Protein AF-A0A355T9H7-F1 (afdb_monomer_lite)

Radius of gyration: 21.99 Å; chains: 1; bounding box: 69×32×56 Å

Structure (mmCIF, N/CA/C/O backbone):
data_AF-A0A355T9H7-F1
#
_entry.id   AF-A0A355T9H7-F1
#
loop_
_atom_site.group_PDB
_atom_site.id
_atom_site.type_symbol
_atom_site.label_atom_id
_atom_site.label_alt_id
_atom_site.label_comp_id
_atom_site.label_asym_id
_atom_site.label_entity_id
_atom_site.label_seq_id
_atom_site.pdbx_PDB_ins_code
_atom_site.Cartn_x
_atom_site.Cartn_y
_atom_site.Cartn_z
_atom_site.occupancy
_atom_site.B_iso_or_equiv
_atom_site.auth_seq_id
_atom_site.auth_comp_id
_atom_site.auth_asym_id
_atom_site.auth_atom_id
_atom_site.pdbx_PDB_model_num
ATOM 1 N N . MET A 1 1 ? -51.672 -19.508 32.416 1.00 51.03 1 MET A N 1
ATOM 2 C CA . MET A 1 1 ? -51.947 -18.353 31.526 1.00 51.03 1 MET A CA 1
ATOM 3 C C . MET A 1 1 ? -50.905 -17.224 31.603 1.00 51.03 1 MET A C 1
ATOM 5 O O . MET A 1 1 ? -51.040 -16.270 30.857 1.00 51.03 1 MET A O 1
ATOM 9 N N . LYS A 1 2 ? -49.848 -17.307 32.434 1.00 49.62 2 LYS A N 1
ATOM 10 C CA . LYS A 1 2 ? -48.833 -16.236 32.572 1.00 49.62 2 LYS A CA 1
ATOM 11 C C . LYS A 1 2 ? -47.544 -16.451 31.760 1.00 49.62 2 LYS A C 1
ATOM 13 O O . LYS A 1 2 ? -46.731 -15.546 31.676 1.00 49.62 2 LYS A O 1
ATOM 18 N N . THR A 1 3 ? -47.356 -17.624 31.155 1.00 53.97 3 THR A N 1
ATOM 19 C CA . THR A 1 3 ? -46.099 -18.009 30.487 1.00 53.97 3 THR A CA 1
ATOM 20 C C . THR A 1 3 ? -46.098 -17.823 28.967 1.00 53.97 3 THR A C 1
ATOM 22 O O . THR A 1 3 ? -45.027 -17.815 28.376 1.00 53.97 3 THR A O 1
ATOM 25 N N . LEU A 1 4 ? -47.257 -17.623 28.321 1.00 54.12 4 LEU A N 1
ATOM 26 C CA . LEU A 1 4 ? -47.325 -17.466 26.857 1.00 54.12 4 LEU A CA 1
ATOM 27 C C . LEU A 1 4 ? -47.008 -16.049 26.350 1.00 54.12 4 LEU A C 1
ATOM 29 O O . LEU A 1 4 ? -46.686 -15.892 25.179 1.00 54.12 4 LEU A O 1
ATOM 33 N N . PHE A 1 5 ? -47.059 -15.024 27.203 1.00 53.12 5 PHE A N 1
ATOM 34 C CA . PHE A 1 5 ? -46.808 -13.639 26.775 1.00 53.12 5 PHE A CA 1
ATOM 35 C C . PHE A 1 5 ? -45.315 -13.309 26.608 1.00 53.12 5 PHE A C 1
ATOM 37 O O . PHE A 1 5 ? -44.974 -12.350 25.926 1.00 53.12 5 PHE A O 1
ATOM 44 N N . ALA A 1 6 ? -44.419 -14.111 27.193 1.00 54.88 6 ALA A N 1
ATOM 45 C CA . ALA A 1 6 ? -42.977 -13.865 27.142 1.00 54.88 6 ALA A CA 1
ATOM 46 C C . ALA A 1 6 ? -42.326 -14.300 25.815 1.00 54.88 6 ALA A C 1
ATOM 48 O O . ALA A 1 6 ? -41.268 -13.790 25.462 1.00 54.88 6 ALA A O 1
ATOM 49 N N . LEU A 1 7 ? -42.954 -15.210 25.059 1.00 55.38 7 LEU A N 1
ATOM 50 C CA . LEU A 1 7 ? -42.358 -15.767 23.838 1.00 55.38 7 LEU A CA 1
ATOM 51 C C . LEU A 1 7 ? -42.556 -14.876 22.598 1.00 55.38 7 LEU A C 1
ATOM 53 O O . LEU A 1 7 ? -41.818 -15.007 21.628 1.00 55.38 7 LEU A O 1
ATOM 57 N N . LEU A 1 8 ? -43.526 -13.955 22.628 1.00 55.12 8 LEU A N 1
ATOM 58 C CA . LEU A 1 8 ? -43.864 -13.106 21.479 1.00 55.12 8 LEU A CA 1
ATOM 59 C C . LEU A 1 8 ? -43.009 -11.825 21.390 1.00 55.12 8 LEU A C 1
ATOM 61 O O . LEU A 1 8 ? -43.049 -11.136 20.376 1.00 55.12 8 LEU A O 1
ATOM 65 N N . LEU A 1 9 ? -42.213 -11.505 22.419 1.00 57.50 9 LEU A N 1
ATOM 66 C CA . LEU A 1 9 ? -41.386 -10.289 22.452 1.00 57.50 9 LEU A CA 1
ATOM 67 C C . LEU A 1 9 ? -40.007 -10.434 21.781 1.00 57.50 9 LEU A C 1
ATOM 69 O O . LEU A 1 9 ? -39.318 -9.432 21.613 1.00 57.50 9 LEU A O 1
ATOM 73 N N . LEU A 1 10 ? -39.588 -11.642 21.383 1.00 59.94 10 LEU A N 1
ATOM 74 C CA . LEU A 1 10 ? -38.244 -11.874 20.826 1.00 59.94 10 LEU A CA 1
ATOM 75 C C . LEU A 1 10 ? -38.082 -11.510 19.335 1.00 59.94 10 LEU A C 1
ATOM 77 O O . LEU A 1 10 ? -36.979 -11.606 18.809 1.00 59.94 10 LEU A O 1
ATOM 81 N N . LEU A 1 11 ? -39.147 -11.093 18.643 1.00 63.00 11 LEU A N 1
ATOM 82 C CA . LEU A 1 11 ? -39.146 -10.913 17.181 1.00 63.00 11 LEU A CA 1
ATOM 83 C C . LEU A 1 11 ? -38.960 -9.456 16.709 1.00 63.00 11 LEU A C 1
ATOM 85 O O . LEU A 1 11 ? -39.102 -9.183 15.522 1.00 63.00 11 LEU A O 1
ATOM 89 N N . LEU A 1 12 ? -38.646 -8.517 17.608 1.00 72.88 12 LEU A N 1
ATOM 90 C CA . LEU A 1 12 ? -38.552 -7.078 17.299 1.00 72.88 12 LEU A CA 1
ATOM 91 C C . LEU A 1 12 ? -37.123 -6.510 17.282 1.00 72.88 12 LEU A C 1
ATOM 93 O O . LEU A 1 12 ? -36.961 -5.294 17.342 1.00 72.88 12 LEU A O 1
ATOM 97 N N . VAL A 1 13 ? -36.081 -7.340 17.191 1.00 77.50 13 VAL A N 1
ATOM 98 C CA . VAL A 1 13 ? -34.709 -6.818 17.068 1.00 77.50 13 VAL A CA 1
ATOM 99 C C . VAL A 1 13 ? -34.481 -6.356 15.622 1.00 77.50 13 VAL A C 1
ATOM 101 O O . VAL A 1 13 ? -34.511 -7.195 14.719 1.00 77.50 13 VAL A O 1
ATOM 104 N N . PRO A 1 14 ? -34.278 -5.050 15.360 1.00 77.81 14 PRO A N 1
ATOM 105 C CA . PRO A 1 14 ? -33.919 -4.589 14.027 1.00 77.81 14 PRO A CA 1
ATOM 106 C C . PRO A 1 14 ? -32.546 -5.159 13.640 1.00 77.81 14 PRO A C 1
ATOM 108 O O . PRO A 1 14 ? -31.674 -5.288 14.504 1.00 77.81 14 PRO A O 1
ATOM 111 N N . PRO A 1 15 ? -32.325 -5.499 12.359 1.00 76.50 15 PRO A N 1
ATOM 112 C CA . PRO A 1 15 ? -31.013 -5.931 11.906 1.00 76.50 15 PRO A CA 1
ATOM 113 C C . PRO A 1 15 ? -29.995 -4.818 12.175 1.00 76.50 15 PRO A C 1
ATOM 115 O O . PRO A 1 15 ? -30.179 -3.675 11.754 1.00 76.50 15 PRO A O 1
ATOM 118 N N . ALA A 1 16 ? -28.926 -5.152 12.895 1.00 73.81 16 ALA A N 1
ATOM 119 C CA . ALA A 1 16 ? -27.774 -4.276 13.019 1.00 73.81 16 ALA A CA 1
ATOM 120 C C . ALA A 1 16 ? -27.011 -4.316 11.690 1.00 73.81 16 ALA A C 1
ATOM 122 O O . ALA A 1 16 ? -26.412 -5.332 11.340 1.00 73.81 16 ALA A O 1
ATOM 123 N N . TYR A 1 17 ? -27.059 -3.222 10.935 1.00 70.50 17 TYR A N 1
ATOM 124 C CA . TYR A 1 17 ? -26.182 -3.036 9.787 1.00 70.50 17 TYR A CA 1
ATOM 125 C C . TYR A 1 17 ? -24.825 -2.582 10.318 1.00 70.50 17 TYR A C 1
ATOM 127 O O . TYR A 1 17 ? -24.691 -1.462 10.808 1.00 70.50 17 TYR A O 1
ATOM 135 N N . ALA A 1 18 ? -23.826 -3.459 10.261 1.00 72.94 18 ALA A N 1
ATOM 136 C CA . ALA A 1 18 ? -22.450 -3.035 10.455 1.00 72.94 18 ALA A CA 1
ATOM 137 C C . ALA A 1 18 ? -22.067 -2.149 9.261 1.00 72.94 18 ALA A C 1
ATOM 139 O O . ALA A 1 18 ? -22.044 -2.619 8.123 1.00 72.94 18 ALA A O 1
ATOM 140 N N . SER A 1 19 ? -21.825 -0.861 9.510 1.00 78.06 19 SER A N 1
ATOM 141 C CA . SER A 1 19 ? -21.183 -0.004 8.513 1.00 78.06 19 SER A CA 1
ATOM 142 C C . SER A 1 19 ? -19.780 -0.536 8.260 1.00 78.06 19 SER A C 1
ATOM 144 O O . SER A 1 19 ? -19.097 -0.931 9.209 1.00 78.06 19 SER A O 1
ATOM 146 N N . ALA A 1 20 ? -19.342 -0.516 7.001 1.00 83.81 20 ALA A N 1
ATOM 147 C CA . ALA A 1 20 ? -17.926 -0.671 6.711 1.00 83.81 20 ALA A CA 1
ATOM 148 C C . ALA A 1 20 ? -17.142 0.399 7.482 1.00 83.81 20 ALA A C 1
ATOM 150 O O . ALA A 1 20 ? -17.642 1.506 7.722 1.00 83.81 20 ALA A O 1
ATOM 151 N N . ASP A 1 21 ? -15.938 0.033 7.902 1.00 92.56 21 ASP A N 1
ATOM 152 C CA . ASP A 1 21 ? -15.021 0.972 8.523 1.00 92.56 21 ASP A CA 1
ATOM 153 C C . ASP A 1 21 ? -14.687 2.105 7.526 1.00 92.56 21 ASP A C 1
ATOM 155 O O . ASP A 1 21 ? -14.467 1.804 6.351 1.00 92.56 21 ASP A O 1
ATOM 159 N N . PRO A 1 22 ? -14.667 3.388 7.939 1.00 92.19 22 PRO A N 1
ATOM 160 C CA . PRO A 1 22 ? -14.507 4.512 7.016 1.00 92.19 22 PRO A CA 1
ATOM 161 C C . PRO A 1 22 ? -13.176 4.527 6.257 1.00 92.19 22 PRO A C 1
ATOM 163 O O . PRO A 1 22 ? -13.094 5.208 5.239 1.00 92.19 22 PRO A O 1
ATOM 166 N N . VAL A 1 23 ? -12.146 3.800 6.712 1.00 94.56 23 VAL A N 1
ATOM 167 C CA . VAL A 1 23 ? -10.886 3.673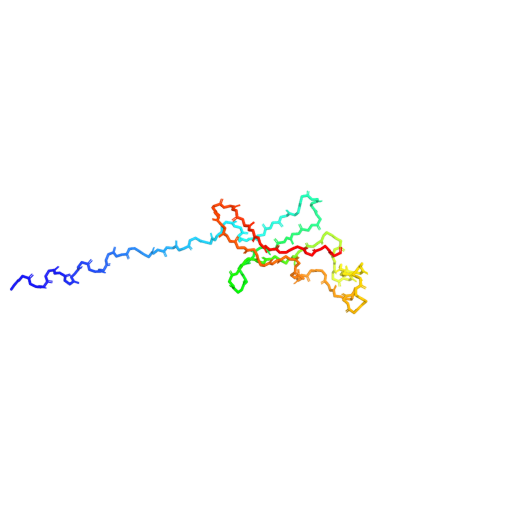 5.958 1.00 94.56 23 VAL A CA 1
ATOM 168 C C . VAL A 1 23 ? -11.046 2.803 4.709 1.00 94.56 23 VAL A C 1
ATOM 170 O O . VAL A 1 23 ? -10.264 2.921 3.770 1.00 94.56 23 VAL A O 1
ATOM 173 N N . VAL A 1 24 ? -12.052 1.924 4.674 1.00 95.88 24 VAL A N 1
ATOM 174 C CA . VAL A 1 24 ? -12.265 0.988 3.568 1.00 95.88 24 VAL A CA 1
ATOM 175 C C . VAL A 1 24 ? -12.811 1.731 2.355 1.00 95.88 24 VAL A C 1
ATOM 177 O O . VAL A 1 24 ? -13.874 2.349 2.417 1.00 95.88 24 VAL A O 1
ATOM 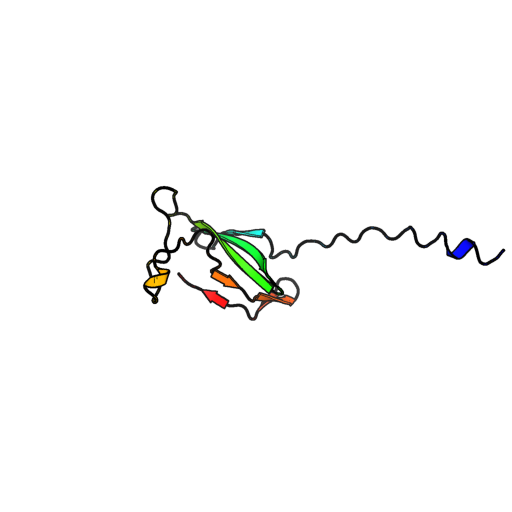180 N N . GLY A 1 25 ? -12.109 1.632 1.230 1.00 96.75 25 GLY A N 1
ATOM 181 C CA . GLY A 1 25 ? -12.493 2.297 -0.009 1.00 96.75 25 GLY A CA 1
ATOM 182 C C . GLY A 1 25 ? -11.305 2.674 -0.881 1.00 96.75 25 GLY A C 1
ATOM 183 O O . GLY A 1 25 ? -10.191 2.190 -0.689 1.00 96.75 25 GLY A O 1
ATOM 184 N N . TYR A 1 26 ? -11.563 3.547 -1.851 1.00 98.12 26 TYR A N 1
ATOM 185 C CA . TYR A 1 26 ? -10.554 4.064 -2.769 1.00 98.12 26 TYR A CA 1
ATOM 186 C C . TYR A 1 26 ? -10.087 5.445 -2.328 1.00 98.12 26 TYR A C 1
ATOM 188 O O . TYR A 1 26 ? -10.907 6.315 -2.035 1.00 98.12 26 TYR A O 1
ATOM 196 N N . TRP A 1 27 ? -8.775 5.638 -2.332 1.00 97.44 27 TRP A N 1
ATOM 197 C CA . TRP A 1 27 ? -8.115 6.865 -1.915 1.00 97.44 27 TRP A CA 1
ATOM 198 C C . TRP A 1 27 ? -7.136 7.304 -2.993 1.00 97.44 27 TRP A C 1
ATOM 200 O O . TRP A 1 27 ? -6.392 6.487 -3.530 1.00 97.44 27 TRP A O 1
ATOM 210 N N . GLU A 1 28 ? -7.145 8.589 -3.313 1.00 98.12 28 GLU A N 1
ATOM 211 C CA . GLU A 1 28 ? -6.143 9.200 -4.181 1.00 98.12 28 GLU A CA 1
ATOM 212 C C . GLU A 1 28 ? -4.931 9.610 -3.336 1.00 98.12 28 GLU A C 1
ATOM 214 O O . GLU A 1 28 ? -5.093 10.084 -2.207 1.00 98.12 28 GLU A O 1
ATOM 219 N N . THR A 1 29 ? -3.721 9.397 -3.852 1.00 95.50 29 THR A N 1
ATOM 220 C CA . THR A 1 29 ? -2.495 9.906 -3.225 1.00 95.50 29 THR A CA 1
ATOM 221 C C . THR A 1 29 ? -2.453 11.433 -3.283 1.00 95.50 29 THR A C 1
ATOM 223 O O . THR A 1 29 ? -3.038 12.050 -4.170 1.00 95.50 29 THR A O 1
ATOM 226 N N . GLU A 1 30 ? -1.745 12.062 -2.340 1.00 96.44 30 GLU A N 1
ATOM 227 C CA . GLU A 1 30 ? -1.610 13.529 -2.292 1.00 96.44 30 GLU A CA 1
ATOM 228 C C . GLU A 1 30 ? -0.993 14.103 -3.580 1.00 96.44 30 GLU A C 1
ATOM 230 O O . GLU A 1 30 ? -1.396 15.169 -4.039 1.00 96.44 30 GLU A O 1
ATOM 235 N N . ASP A 1 31 ? -0.073 13.364 -4.202 1.00 96.12 31 ASP A N 1
ATOM 236 C CA . ASP A 1 31 ? 0.584 13.754 -5.453 1.00 96.12 31 ASP A CA 1
ATOM 237 C C . ASP A 1 31 ? -0.286 13.526 -6.709 1.00 96.12 31 ASP A C 1
ATOM 239 O O . ASP A 1 31 ? 0.128 13.869 -7.821 1.00 96.12 31 ASP A O 1
ATOM 243 N N . HIS A 1 32 ? -1.507 12.991 -6.558 1.00 97.00 32 HIS A N 1
ATOM 244 C CA . HIS A 1 32 ? -2.445 12.700 -7.654 1.00 97.00 32 HIS A CA 1
ATOM 245 C C . HIS A 1 32 ? -1.862 11.778 -8.742 1.00 97.00 32 HIS A C 1
ATOM 247 O O . HIS A 1 32 ? -2.146 11.915 -9.940 1.00 97.00 32 HIS A O 1
ATOM 253 N N . ASP A 1 33 ? -0.995 10.853 -8.340 1.00 96.88 33 ASP A N 1
ATOM 254 C CA . ASP A 1 33 ? -0.276 9.936 -9.223 1.00 96.88 33 ASP A CA 1
ATOM 255 C C . ASP A 1 33 ? -0.705 8.472 -9.061 1.00 96.88 33 ASP A C 1
ATOM 257 O O . ASP A 1 33 ? -0.372 7.643 -9.911 1.00 96.88 33 ASP A O 1
ATOM 261 N N . ALA A 1 34 ? -1.497 8.157 -8.034 1.00 97.31 34 ALA A N 1
ATOM 262 C CA . ALA A 1 34 ? -2.043 6.830 -7.817 1.00 97.31 34 ALA A CA 1
ATOM 263 C C . ALA A 1 34 ? -3.404 6.852 -7.109 1.00 97.31 34 ALA A C 1
ATOM 265 O O . ALA A 1 34 ? -3.746 7.763 -6.355 1.00 97.31 34 ALA A O 1
ATOM 266 N N . VAL A 1 35 ? -4.169 5.781 -7.324 1.00 98.31 35 VAL A N 1
ATOM 267 C CA . VAL A 1 35 ? -5.330 5.429 -6.505 1.00 98.31 35 VAL A CA 1
ATOM 268 C C . VAL A 1 35 ? -5.037 4.110 -5.814 1.00 98.31 35 VAL A C 1
ATOM 270 O O . VAL A 1 35 ? -4.617 3.131 -6.442 1.00 98.31 35 VAL A O 1
ATOM 273 N N . ILE A 1 36 ? -5.285 4.086 -4.512 1.00 98.06 36 ILE A N 1
ATOM 274 C CA . ILE A 1 36 ? -5.100 2.928 -3.651 1.00 98.06 36 ILE A CA 1
ATOM 275 C C . ILE A 1 36 ? -6.449 2.459 -3.126 1.00 98.06 36 ILE A C 1
ATOM 277 O O . ILE A 1 36 ? -7.322 3.25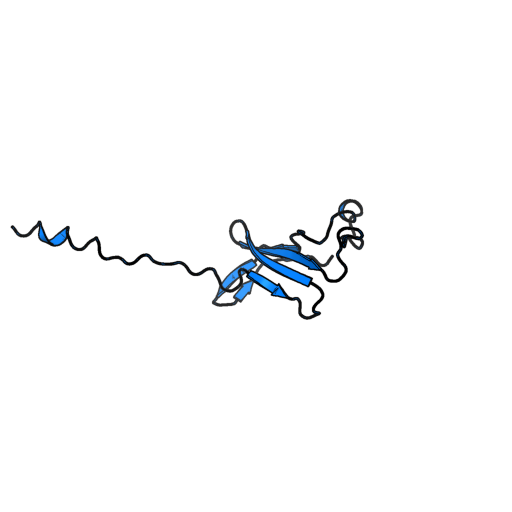6 -2.793 1.00 98.06 36 ILE A O 1
ATOM 281 N N . GLU A 1 37 ? -6.629 1.151 -3.053 1.00 98.25 37 GLU A N 1
ATOM 282 C CA . GLU A 1 37 ? -7.767 0.546 -2.373 1.00 98.25 37 GLU A CA 1
ATOM 283 C C . GLU A 1 37 ? -7.318 0.114 -0.986 1.00 98.25 37 GLU A C 1
ATOM 285 O O . GLU A 1 37 ? -6.425 -0.725 -0.876 1.00 98.25 37 GLU A O 1
ATOM 290 N N . PHE A 1 38 ? -7.938 0.673 0.049 1.00 97.50 38 PHE A N 1
ATOM 291 C CA . PHE A 1 38 ? -7.843 0.191 1.419 1.00 97.50 38 PHE A CA 1
ATOM 292 C C . PHE A 1 38 ? -8.945 -0.832 1.678 1.00 97.50 38 PHE A C 1
ATOM 294 O O . PHE A 1 38 ? -10.127 -0.566 1.445 1.00 97.50 38 PHE A O 1
ATOM 301 N N . LEU A 1 39 ? -8.560 -2.000 2.184 1.00 96.38 39 LEU A N 1
ATOM 302 C CA . LEU A 1 39 ? -9.465 -3.115 2.428 1.00 96.38 39 LEU A CA 1
ATOM 303 C C . LEU A 1 39 ? -9.049 -3.927 3.664 1.00 96.38 39 LEU A C 1
ATOM 305 O O . LEU A 1 39 ? -7.864 -3.954 4.012 1.00 96.38 39 LEU A O 1
ATOM 309 N N . PRO A 1 40 ? -9.992 -4.630 4.316 1.00 95.50 40 PRO A N 1
ATOM 310 C CA . PRO A 1 40 ? -9.650 -5.630 5.320 1.00 95.50 40 PRO A CA 1
ATOM 311 C C . PRO A 1 40 ? -8.791 -6.754 4.717 1.00 95.50 40 PRO A C 1
ATOM 313 O O . PRO A 1 40 ? -9.049 -7.215 3.601 1.00 95.50 40 PRO A O 1
ATOM 316 N N . CYS A 1 41 ? -7.793 -7.216 5.464 1.00 94.94 41 CYS A N 1
ATOM 317 C CA . CYS A 1 41 ? -6.934 -8.349 5.128 1.00 94.94 41 CYS A CA 1
ATOM 318 C C . CYS A 1 41 ? -6.580 -9.129 6.403 1.00 94.94 41 CYS A C 1
ATOM 320 O O . CYS A 1 41 ? -6.048 -8.555 7.353 1.00 94.94 41 CYS A O 1
ATOM 322 N N . GLU A 1 42 ? -6.860 -10.436 6.427 1.00 91.06 42 GLU A N 1
ATOM 323 C CA . GLU A 1 42 ? -6.768 -11.246 7.656 1.00 91.06 42 GLU A CA 1
ATOM 324 C C . GLU A 1 42 ? -7.413 -10.504 8.850 1.00 91.06 42 GLU A C 1
ATOM 326 O O . GLU A 1 42 ? -8.576 -10.113 8.747 1.00 91.06 42 GLU A O 1
ATOM 331 N N . ASP A 1 43 ? -6.660 -10.257 9.925 1.00 89.38 43 ASP A N 1
ATOM 332 C CA . ASP A 1 43 ? -7.099 -9.524 11.122 1.00 89.38 43 ASP A CA 1
ATOM 333 C C . ASP A 1 43 ? -6.670 -8.033 11.121 1.00 89.38 43 ASP A C 1
ATOM 335 O O . ASP A 1 43 ? -6.582 -7.400 12.171 1.00 89.38 43 ASP A O 1
ATOM 339 N N . SER A 1 44 ? -6.380 -7.450 9.952 1.00 95.44 44 SER A N 1
ATOM 340 C CA . SER A 1 44 ? -5.843 -6.085 9.803 1.00 95.44 44 SER A CA 1
ATOM 341 C C . SER A 1 44 ? -6.421 -5.336 8.590 1.00 95.44 44 SER A C 1
ATOM 343 O O . SER A 1 44 ? -7.313 -5.825 7.894 1.00 95.44 44 SER A O 1
ATOM 345 N N . PHE A 1 45 ? -5.912 -4.133 8.320 1.00 97.12 45 PHE A N 1
ATOM 346 C CA . PHE A 1 45 ? -6.159 -3.377 7.093 1.00 97.12 45 PHE A CA 1
ATOM 347 C C . PHE A 1 45 ? -4.915 -3.361 6.197 1.00 97.12 45 PHE A C 1
ATOM 349 O O . PHE A 1 45 ? -3.784 -3.181 6.662 1.00 97.12 45 PHE A O 1
ATOM 356 N N . CYS A 1 46 ? -5.144 -3.520 4.895 1.00 97.62 46 CYS A N 1
ATOM 357 C CA . CYS A 1 46 ? -4.131 -3.486 3.847 1.00 97.62 46 CYS A CA 1
ATOM 358 C C . CYS A 1 46 ? -4.517 -2.505 2.747 1.00 97.62 46 CYS A C 1
ATOM 360 O O . CYS A 1 46 ? -5.679 -2.120 2.613 1.00 97.62 46 CYS A O 1
ATOM 362 N N . GLY A 1 47 ? -3.532 -2.163 1.922 1.00 97.69 47 GLY A N 1
ATOM 363 C CA . GLY A 1 47 ? -3.720 -1.322 0.756 1.00 97.69 47 GLY A CA 1
ATOM 364 C C . GLY A 1 47 ? -2.949 -1.835 -0.449 1.00 97.69 47 GLY A C 1
ATOM 365 O O . GLY A 1 47 ? -1.809 -2.302 -0.333 1.00 97.69 47 GLY A O 1
ATOM 366 N N . ARG A 1 48 ? -3.585 -1.739 -1.614 1.00 98.25 48 ARG A N 1
ATOM 367 C CA . ARG A 1 48 ? -2.984 -2.057 -2.914 1.00 98.25 48 ARG A CA 1
ATOM 368 C C . ARG A 1 48 ? -3.189 -0.919 -3.898 1.00 98.25 48 ARG A C 1
ATOM 370 O O . ARG A 1 48 ? -4.211 -0.238 -3.838 1.00 98.25 48 ARG A O 1
ATOM 377 N N . PHE A 1 49 ? -2.260 -0.754 -4.832 1.00 98.12 49 PHE A N 1
ATOM 378 C CA . PHE A 1 49 ? -2.490 0.129 -5.973 1.00 98.12 49 PHE A CA 1
ATOM 379 C C . PHE A 1 49 ? -3.591 -0.449 -6.865 1.00 98.12 49 PHE A C 1
ATOM 381 O O . PHE A 1 49 ? -3.587 -1.645 -7.160 1.00 98.12 49 PHE A O 1
ATOM 388 N N . VAL A 1 50 ? -4.519 0.394 -7.308 1.00 98.00 50 VAL A N 1
ATOM 389 C CA . VAL A 1 50 ? -5.561 0.028 -8.286 1.00 98.00 50 VAL A CA 1
ATOM 390 C C . VAL A 1 50 ? -5.512 0.878 -9.550 1.00 98.00 50 VAL A C 1
ATOM 392 O O . VAL A 1 50 ? -6.141 0.534 -10.548 1.00 98.00 50 VAL A O 1
ATOM 395 N N . TRP A 1 51 ? -4.754 1.971 -9.517 1.00 97.69 51 TRP A N 1
ATOM 396 C CA . TRP A 1 51 ? -4.444 2.798 -10.671 1.00 97.69 51 TRP A CA 1
ATOM 397 C C . TRP A 1 51 ? -3.167 3.586 -10.386 1.00 97.69 51 TRP A C 1
ATOM 399 O O . TRP A 1 51 ? -2.969 4.032 -9.255 1.00 97.69 51 TRP A O 1
ATOM 409 N N . LEU A 1 52 ? -2.322 3.766 -11.398 1.00 97.69 52 LEU A N 1
ATOM 410 C CA . LEU A 1 52 ? -1.206 4.704 -11.363 1.00 97.69 52 LEU A CA 1
ATOM 411 C C . LEU A 1 52 ? -1.217 5.526 -12.652 1.00 97.69 52 LEU A C 1
ATOM 413 O O . LEU A 1 52 ? -1.568 5.022 -13.717 1.00 97.69 52 LEU A O 1
ATOM 417 N N . LYS A 1 53 ? -0.817 6.789 -12.559 1.00 96.31 53 LYS A N 1
ATOM 418 C CA . LYS A 1 53 ? -0.890 7.757 -13.657 1.00 96.31 53 LYS A CA 1
ATOM 419 C C . LYS A 1 53 ? -0.060 7.372 -14.880 1.00 96.31 53 LYS A C 1
ATOM 421 O O . LYS A 1 53 ? -0.497 7.598 -16.005 1.00 96.31 53 LYS A O 1
ATOM 426 N N . GLU A 1 54 ? 1.114 6.796 -14.650 1.00 92.94 54 GLU A N 1
ATOM 427 C CA . GLU A 1 54 ? 2.051 6.381 -15.701 1.00 92.94 54 GLU A CA 1
ATOM 428 C C . GLU A 1 54 ? 1.826 4.921 -16.159 1.00 92.94 54 GLU A C 1
ATOM 430 O O . GLU A 1 54 ? 2.539 4.423 -17.030 1.00 92.94 54 GLU A O 1
ATOM 435 N N . ASP A 1 55 ? 0.841 4.218 -15.582 1.00 95.12 55 ASP A N 1
ATOM 436 C CA . ASP A 1 55 ? 0.518 2.821 -15.890 1.00 95.12 55 ASP A CA 1
ATOM 437 C C . ASP A 1 55 ? -0.404 2.700 -17.113 1.00 95.12 55 ASP A C 1
ATOM 439 O O . ASP A 1 55 ? -1.380 3.436 -17.276 1.00 95.12 55 ASP A O 1
ATOM 443 N N . SER A 1 56 ? -0.105 1.739 -17.987 1.00 94.88 56 SER A N 1
ATOM 444 C CA . SER A 1 56 ? -0.919 1.417 -19.164 1.00 94.88 56 SER A CA 1
ATOM 445 C C . SER A 1 56 ? -0.795 -0.060 -19.531 1.00 94.88 56 SER A C 1
ATOM 447 O O . SER A 1 56 ? 0.123 -0.749 -19.089 1.00 94.88 56 SER A O 1
ATOM 449 N N . ALA A 1 57 ? -1.701 -0.558 -20.377 1.00 90.88 57 ALA A N 1
ATOM 450 C CA . ALA A 1 57 ? -1.662 -1.950 -20.822 1.00 90.88 57 ALA A CA 1
ATOM 451 C C . ALA A 1 57 ? -0.386 -2.275 -21.622 1.00 90.88 57 ALA A C 1
ATOM 453 O O . ALA A 1 57 ? 0.137 -3.385 -21.531 1.00 90.88 57 ALA A O 1
ATOM 454 N N . GLU A 1 58 ? 0.119 -1.314 -22.399 1.00 95.62 58 GLU A N 1
ATOM 455 C CA . GLU A 1 58 ? 1.330 -1.454 -23.209 1.00 95.62 58 GLU A CA 1
ATOM 456 C C . GLU A 1 58 ? 2.618 -1.181 -22.420 1.00 95.62 58 GLU A C 1
ATOM 458 O O . GLU A 1 58 ? 3.671 -1.717 -22.767 1.00 95.62 58 GLU A O 1
ATOM 463 N N . ASN A 1 59 ? 2.542 -0.351 -21.378 1.00 95.06 59 ASN A N 1
ATOM 464 C CA . ASN A 1 59 ? 3.667 0.025 -20.529 1.00 95.06 59 ASN A CA 1
ATOM 465 C C . ASN A 1 59 ? 3.243 -0.011 -19.052 1.00 95.06 59 ASN A C 1
ATOM 467 O O . ASN A 1 59 ? 2.868 1.033 -18.506 1.00 95.06 59 ASN A O 1
ATOM 471 N N . PRO A 1 60 ? 3.253 -1.197 -18.418 1.00 95.75 60 PRO A N 1
ATOM 472 C CA . PRO A 1 60 ? 2.898 -1.312 -17.017 1.00 95.75 60 PRO A CA 1
ATOM 473 C C . PRO A 1 60 ? 3.976 -0.681 -16.129 1.00 95.75 60 PRO A C 1
ATOM 475 O O . PRO A 1 60 ? 5.170 -0.882 -16.353 1.00 95.75 60 PRO A O 1
ATOM 478 N N . SER A 1 61 ? 3.563 0.036 -15.088 1.00 97.06 61 SER A N 1
ATOM 479 C CA . SER A 1 61 ? 4.448 0.509 -14.024 1.00 97.06 61 SER A CA 1
ATOM 480 C C . SER A 1 61 ? 4.958 -0.692 -13.228 1.00 97.06 61 SER A C 1
ATOM 482 O O . SER A 1 61 ? 4.166 -1.482 -12.705 1.00 97.06 61 SER A O 1
ATOM 484 N N . LEU A 1 62 ? 6.279 -0.850 -13.150 1.00 97.38 62 LEU A N 1
ATOM 485 C CA . LEU A 1 62 ? 6.942 -1.977 -12.491 1.00 97.38 62 LEU A CA 1
ATOM 486 C C . LEU A 1 62 ? 7.683 -1.524 -11.232 1.00 97.38 62 LEU A C 1
ATOM 488 O O . LEU A 1 62 ? 8.011 -0.355 -11.076 1.00 97.38 62 LEU A O 1
ATOM 492 N N . ASP A 1 63 ? 7.986 -2.476 -10.357 1.00 97.38 63 ASP A N 1
ATOM 493 C CA . ASP A 1 63 ? 8.795 -2.279 -9.147 1.00 97.38 63 ASP A CA 1
ATOM 494 C C . ASP A 1 63 ? 10.310 -2.198 -9.442 1.00 97.38 63 ASP A C 1
ATOM 496 O O . ASP A 1 63 ? 11.134 -2.859 -8.806 1.00 97.38 63 ASP A O 1
ATOM 500 N N . ASP A 1 64 ? 10.688 -1.462 -10.482 1.00 96.94 64 ASP A N 1
ATOM 501 C CA . ASP A 1 64 ? 12.008 -1.505 -11.117 1.00 96.94 64 ASP A CA 1
ATOM 502 C C . ASP A 1 64 ? 13.166 -1.021 -10.224 1.00 96.94 64 ASP A C 1
ATOM 504 O O . ASP A 1 64 ? 14.310 -1.463 -10.399 1.00 96.94 64 ASP A O 1
ATOM 508 N N . LEU A 1 65 ? 12.872 -0.195 -9.217 1.00 96.62 65 LEU A N 1
ATOM 509 C CA . LEU A 1 65 ? 13.827 0.285 -8.217 1.00 96.62 65 LEU A CA 1
ATOM 510 C C . LEU A 1 65 ? 14.032 -0.677 -7.033 1.00 96.62 65 LEU A C 1
ATOM 512 O O . LEU A 1 65 ? 14.887 -0.417 -6.178 1.00 96.62 65 LEU A O 1
ATOM 516 N N . ASN A 1 66 ? 13.346 -1.829 -6.989 1.00 98.06 66 ASN A N 1
ATOM 517 C CA . ASN A 1 66 ? 13.487 -2.771 -5.877 1.00 98.06 66 ASN A CA 1
ATOM 518 C C . ASN A 1 66 ? 14.947 -3.221 -5.683 1.00 98.06 66 ASN A C 1
ATOM 520 O O . ASN A 1 66 ? 15.647 -3.632 -6.615 1.00 98.06 66 ASN A O 1
ATOM 524 N N . THR A 1 67 ? 15.429 -3.212 -4.440 1.00 97.06 67 THR A N 1
ATOM 525 C CA . THR A 1 67 ? 16.787 -3.684 -4.116 1.00 97.06 67 THR A CA 1
ATOM 526 C C . THR A 1 67 ? 16.979 -5.171 -4.421 1.00 97.06 67 THR A C 1
ATOM 528 O O . THR A 1 67 ? 18.076 -5.582 -4.801 1.00 97.06 67 THR A O 1
ATOM 531 N N . ASN A 1 68 ? 15.915 -5.970 -4.326 1.00 97.56 68 ASN A N 1
ATOM 532 C CA . ASN A 1 68 ? 15.898 -7.351 -4.776 1.00 97.56 68 ASN A CA 1
ATOM 533 C C . ASN A 1 68 ? 15.563 -7.417 -6.275 1.00 97.56 68 ASN A C 1
ATOM 535 O O . ASN A 1 68 ? 14.443 -7.122 -6.690 1.00 97.56 68 ASN A O 1
ATOM 539 N N . VAL A 1 69 ? 16.534 -7.863 -7.075 1.00 97.69 69 VAL A N 1
ATOM 540 C CA . VAL A 1 69 ? 16.425 -7.977 -8.538 1.00 97.69 69 VAL A CA 1
ATOM 541 C C . VAL A 1 69 ? 15.247 -8.854 -8.969 1.00 97.69 69 VAL A C 1
ATOM 543 O O . VAL A 1 69 ? 14.580 -8.524 -9.946 1.00 97.69 69 VAL A O 1
ATOM 546 N N . ASP A 1 70 ? 14.926 -9.902 -8.210 1.00 98.00 70 ASP A N 1
ATOM 547 C CA . ASP A 1 70 ? 13.845 -10.836 -8.546 1.00 98.00 70 ASP A CA 1
ATOM 548 C C . ASP A 1 70 ? 12.452 -10.198 -8.433 1.00 98.00 70 ASP A C 1
ATOM 550 O O . ASP A 1 70 ? 11.477 -10.716 -8.976 1.00 98.00 70 ASP A O 1
ATOM 554 N N . LYS A 1 71 ? 12.338 -9.062 -7.734 1.00 97.69 71 LYS A N 1
ATOM 555 C CA . LYS A 1 71 ? 11.076 -8.329 -7.575 1.00 97.69 71 LYS A CA 1
ATOM 556 C C . LYS A 1 71 ? 10.858 -7.263 -8.644 1.00 97.69 71 LYS A C 1
ATOM 558 O O . LYS A 1 71 ? 9.716 -6.870 -8.842 1.00 97.69 71 LYS A O 1
ATOM 563 N N . ARG A 1 72 ? 11.902 -6.847 -9.371 1.00 97.69 72 ARG A N 1
ATOM 564 C CA . ARG A 1 72 ? 11.849 -5.690 -10.286 1.00 97.69 72 ARG A CA 1
ATOM 565 C C . ARG A 1 72 ? 10.888 -5.828 -11.461 1.00 97.69 72 ARG A C 1
ATOM 567 O O . ARG A 1 72 ? 10.478 -4.835 -12.039 1.00 97.69 72 ARG A O 1
ATOM 574 N N . GLY A 1 73 ? 10.540 -7.060 -11.826 1.00 96.69 73 GLY A N 1
ATOM 575 C CA . GLY A 1 73 ? 9.624 -7.342 -12.931 1.00 96.69 73 GLY A CA 1
ATOM 576 C C . GLY A 1 73 ? 8.144 -7.375 -12.546 1.00 96.69 73 GLY A C 1
ATOM 577 O O . GLY A 1 73 ? 7.316 -7.630 -13.418 1.00 96.69 73 GLY A O 1
ATOM 578 N N . ARG A 1 74 ? 7.788 -7.196 -11.265 1.00 97.19 74 ARG A N 1
ATOM 579 C CA . ARG A 1 74 ? 6.383 -7.277 -10.840 1.00 97.19 74 ARG A CA 1
ATOM 580 C C . ARG A 1 74 ? 5.654 -5.953 -11.113 1.00 97.19 74 ARG A C 1
ATOM 582 O O . ARG A 1 74 ? 6.222 -4.901 -10.817 1.00 97.19 74 ARG A O 1
ATOM 589 N N . PRO A 1 75 ? 4.412 -5.988 -11.624 1.00 97.25 75 PRO A N 1
ATOM 590 C CA . PRO A 1 75 ? 3.588 -4.790 -11.754 1.00 97.25 75 PRO A CA 1
ATOM 591 C C . PRO A 1 75 ? 3.296 -4.137 -10.400 1.00 97.25 75 PRO A C 1
ATOM 593 O O . PRO A 1 75 ? 3.096 -4.837 -9.403 1.00 97.25 75 PRO A O 1
ATOM 596 N N . LEU A 1 76 ? 3.238 -2.804 -10.382 1.00 97.62 76 LEU A N 1
ATOM 597 C CA . LEU A 1 76 ? 2.790 -2.031 -9.223 1.00 97.62 76 LEU A CA 1
ATOM 598 C C . LEU A 1 76 ? 1.270 -2.061 -9.087 1.00 97.62 76 LEU A C 1
ATOM 600 O O . LEU A 1 76 ? 0.766 -2.197 -7.977 1.00 97.62 76 LEU A O 1
ATOM 604 N N . CYS A 1 77 ? 0.521 -1.997 -10.190 1.00 97.06 77 CYS A N 1
ATOM 605 C CA . CYS A 1 77 ? -0.929 -2.159 -10.135 1.00 97.06 77 CYS A CA 1
ATOM 606 C C . CYS A 1 77 ? -1.286 -3.554 -9.585 1.00 97.06 77 CYS A C 1
ATOM 608 O O . CYS A 1 77 ? -0.781 -4.578 -10.047 1.00 97.06 77 CYS A O 1
ATOM 610 N N . GLY A 1 78 ? -2.127 -3.591 -8.551 1.00 96.62 78 GLY A N 1
ATOM 611 C CA . GLY A 1 78 ? -2.468 -4.792 -7.789 1.00 96.62 78 GLY A CA 1
ATOM 612 C C . GLY A 1 78 ? -1.469 -5.172 -6.689 1.00 96.62 78 GLY A C 1
ATOM 613 O O . GLY A 1 78 ? -1.770 -6.066 -5.895 1.00 96.62 78 GLY A O 1
ATOM 614 N N . LEU A 1 79 ? -0.312 -4.508 -6.587 1.00 97.50 79 LEU A N 1
ATOM 615 C CA . LEU A 1 79 ? 0.668 -4.770 -5.537 1.00 97.50 79 LEU A CA 1
ATOM 616 C C . LEU A 1 79 ? 0.150 -4.275 -4.182 1.00 97.50 79 LEU A C 1
ATOM 618 O O . LEU A 1 79 ? -0.072 -3.079 -3.991 1.00 97.50 79 LEU A O 1
ATOM 622 N N . THR A 1 80 ? 0.028 -5.187 -3.216 1.00 97.38 80 THR A N 1
ATOM 623 C CA . THR A 1 80 ? -0.146 -4.820 -1.806 1.00 97.38 80 THR A CA 1
ATOM 624 C C . THR A 1 80 ? 1.152 -4.208 -1.292 1.00 97.38 80 THR A C 1
ATOM 626 O O . THR A 1 80 ? 2.162 -4.905 -1.157 1.00 97.38 80 THR A O 1
ATOM 629 N N . PHE A 1 81 ? 1.127 -2.907 -1.019 1.00 96.94 81 PHE A N 1
ATOM 630 C CA . PHE A 1 81 ? 2.297 -2.142 -0.587 1.00 96.94 81 PHE A CA 1
ATOM 631 C C . PHE A 1 81 ? 2.154 -1.604 0.837 1.00 96.94 81 PHE A C 1
ATOM 633 O O . PHE A 1 81 ? 3.124 -1.107 1.393 1.00 96.94 81 PHE A O 1
ATOM 640 N N . LEU A 1 82 ? 0.988 -1.741 1.461 1.00 96.62 82 LEU A N 1
ATOM 641 C CA . LEU A 1 82 ? 0.813 -1.441 2.875 1.00 96.62 82 LEU A CA 1
ATOM 642 C C . LEU A 1 82 ? -0.070 -2.501 3.535 1.00 96.62 82 LEU A C 1
ATOM 644 O O . LEU A 1 82 ? -0.959 -3.064 2.890 1.00 96.62 82 LEU A O 1
ATOM 648 N N . GLY A 1 83 ? 0.172 -2.789 4.811 1.00 97.25 83 GLY A N 1
ATOM 649 C CA . GLY A 1 83 ? -0.542 -3.844 5.529 1.00 97.25 83 GLY A CA 1
ATOM 650 C C . GLY A 1 83 ? -0.239 -3.888 7.019 1.00 97.25 83 GLY A C 1
ATOM 651 O O . GLY A 1 83 ? 0.649 -3.185 7.496 1.00 97.25 83 GLY A O 1
ATOM 652 N N . GLY A 1 84 ? -0.979 -4.722 7.754 1.00 97.12 84 GLY A N 1
ATOM 653 C CA . GLY A 1 84 ? -0.817 -4.876 9.203 1.00 97.12 84 GLY A CA 1
ATOM 654 C C . GLY A 1 84 ? -1.337 -3.688 10.012 1.00 97.12 84 GLY A C 1
ATOM 655 O O . GLY A 1 84 ? -0.945 -3.519 11.161 1.00 97.12 84 GLY A O 1
ATOM 656 N N . PHE A 1 85 ? -2.173 -2.834 9.414 1.00 97.50 85 PHE A N 1
ATOM 657 C CA . PHE A 1 85 ? -2.761 -1.712 10.133 1.00 97.50 85 PHE A CA 1
ATOM 658 C C . PHE A 1 85 ? -3.887 -2.199 11.038 1.00 97.50 85 PHE A C 1
ATOM 660 O O . PHE A 1 85 ? -4.841 -2.817 10.572 1.00 97.50 85 PHE A O 1
ATOM 667 N N . GLU A 1 86 ? -3.791 -1.882 12.320 1.00 95.69 86 GLU A N 1
ATOM 668 C CA . GLU A 1 86 ? -4.800 -2.193 13.328 1.00 95.69 86 GLU A CA 1
ATOM 669 C C . GLU A 1 86 ? -5.538 -0.917 13.716 1.00 95.69 86 GLU A C 1
ATOM 671 O O . GLU A 1 86 ? -4.923 0.143 13.870 1.00 95.69 86 GLU A O 1
ATOM 676 N N . LYS A 1 87 ? -6.863 -1.005 13.861 1.00 94.69 87 LYS A N 1
ATOM 677 C CA . LYS A 1 87 ? -7.670 0.122 14.327 1.00 94.69 87 LYS A CA 1
ATOM 678 C C . LYS A 1 87 ? -7.541 0.256 15.840 1.00 94.69 87 LYS A C 1
ATOM 680 O O . LYS A 1 87 ? -7.940 -0.640 16.575 1.00 94.69 87 LYS A O 1
ATOM 685 N N . GLU A 1 88 ? -7.057 1.409 16.279 1.00 94.25 88 GLU A N 1
ATOM 686 C CA . GLU A 1 88 ? -6.873 1.741 17.697 1.00 94.25 88 GLU A CA 1
ATOM 687 C C . GLU A 1 88 ? -7.985 2.663 18.217 1.00 94.25 88 GLU A C 1
ATOM 689 O O . GLU A 1 88 ? -8.386 2.570 19.374 1.00 94.25 88 GLU A O 1
ATOM 694 N N . ASP A 1 89 ? -8.495 3.551 17.358 1.00 94.06 89 ASP A N 1
ATOM 695 C CA . ASP A 1 89 ? -9.567 4.504 17.671 1.00 94.06 89 ASP A CA 1
ATOM 696 C C . ASP A 1 89 ? -10.336 4.887 16.389 1.00 94.06 89 ASP A C 1
ATOM 698 O O . ASP A 1 89 ? -10.020 4.430 15.284 1.00 94.06 89 ASP A O 1
ATOM 702 N N . GLU A 1 90 ? -11.360 5.729 16.504 1.00 91.06 90 GLU A N 1
ATOM 703 C CA . GLU A 1 90 ? -12.071 6.302 15.365 1.00 91.06 90 GLU A CA 1
ATOM 704 C C . GLU A 1 90 ? -11.111 7.104 14.470 1.00 91.06 90 GLU A C 1
ATOM 706 O O . GLU A 1 90 ? -10.552 8.124 14.867 1.00 91.06 90 GLU A O 1
ATOM 711 N N . GLY A 1 91 ? -10.893 6.614 13.245 1.00 90.62 91 GLY A N 1
ATOM 712 C CA . GLY A 1 91 ? -9.986 7.241 12.283 1.00 90.62 91 GLY A CA 1
ATOM 713 C C . GLY A 1 91 ? -8.494 7.047 12.578 1.00 90.62 91 GLY A C 1
ATOM 714 O O . GLY A 1 91 ? -7.670 7.652 11.895 1.00 90.62 91 GLY A O 1
ATOM 715 N N . VAL A 1 92 ? -8.121 6.217 13.562 1.00 95.00 92 VAL A N 1
ATOM 716 C CA . VAL A 1 92 ? -6.717 5.985 13.939 1.00 95.00 92 VAL A CA 1
ATOM 717 C C . VAL A 1 92 ? -6.330 4.528 13.705 1.00 95.00 92 VAL A C 1
ATOM 719 O O . VAL A 1 92 ? -6.853 3.625 14.360 1.00 95.00 92 VAL A O 1
ATOM 722 N N . TYR A 1 93 ? -5.348 4.323 12.823 1.00 95.44 93 TYR A N 1
ATOM 723 C CA . TYR A 1 93 ? -4.812 3.009 12.456 1.00 95.44 93 TYR A CA 1
ATOM 724 C C . TYR A 1 9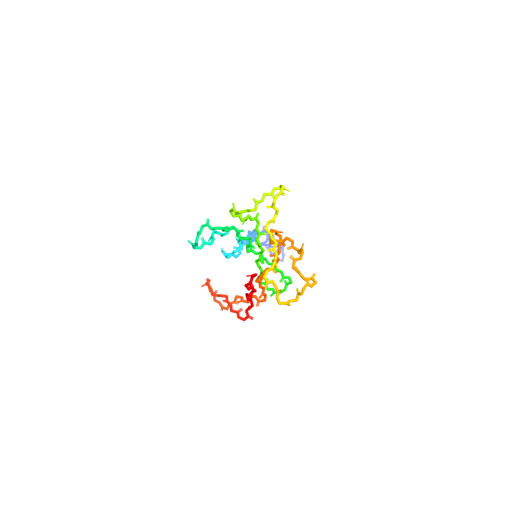3 ? -3.291 2.996 12.641 1.00 95.44 93 TYR A C 1
ATOM 726 O O . TYR A 1 93 ? -2.612 3.942 12.235 1.00 95.44 93 TYR A O 1
ATOM 734 N N . LYS A 1 94 ? -2.743 1.962 13.287 1.00 96.75 94 LYS A N 1
ATOM 735 C CA . LYS A 1 94 ? -1.322 1.888 13.683 1.00 96.75 94 LYS A CA 1
ATOM 736 C C . LYS A 1 94 ? -0.718 0.508 13.424 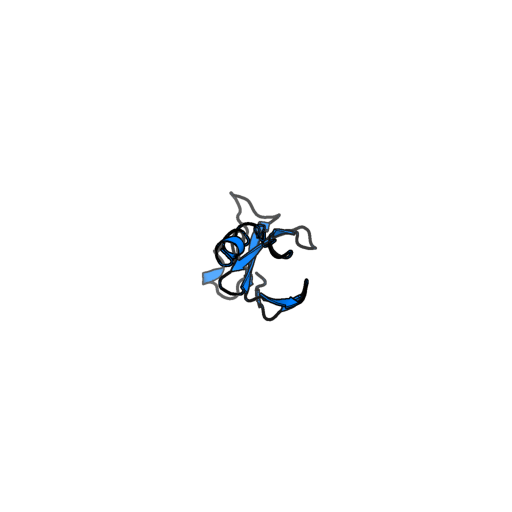1.00 96.75 94 LYS A C 1
ATOM 738 O O . LYS A 1 94 ? -1.384 -0.368 12.891 1.00 96.75 94 LYS A O 1
ATOM 743 N N . SER A 1 95 ? 0.564 0.353 13.767 1.00 96.19 95 SER A N 1
ATOM 744 C CA . SER A 1 95 ? 1.324 -0.913 13.760 1.00 96.19 95 SER A CA 1
ATOM 745 C C . SER A 1 95 ? 1.604 -1.535 12.385 1.00 96.19 95 SER A C 1
ATOM 747 O O . SER A 1 95 ? 2.384 -2.481 12.297 1.00 96.19 95 SER A O 1
ATOM 749 N N . GLY A 1 96 ? 1.047 -0.965 11.316 1.00 96.44 96 GLY A N 1
ATOM 750 C CA . GLY A 1 96 ? 1.273 -1.415 9.952 1.00 96.44 96 GLY A CA 1
ATOM 751 C C . GLY A 1 96 ? 2.641 -1.051 9.380 1.00 96.44 96 GLY A C 1
ATOM 752 O O . GLY A 1 96 ? 3.457 -0.346 9.977 1.00 96.44 96 GLY A O 1
ATOM 753 N N . TRP A 1 97 ? 2.872 -1.533 8.168 1.00 97.19 97 TRP A N 1
ATOM 754 C CA . TRP A 1 97 ? 4.042 -1.248 7.352 1.00 97.19 97 TRP A CA 1
ATOM 755 C C . TRP A 1 97 ? 3.614 -0.621 6.029 1.00 97.19 97 TRP A C 1
ATOM 757 O O . TRP A 1 97 ? 2.520 -0.876 5.527 1.00 97.19 97 TRP A O 1
ATOM 767 N N . ILE A 1 98 ? 4.507 0.185 5.458 1.00 96.62 98 ILE A N 1
ATOM 768 C CA . ILE A 1 98 ? 4.370 0.754 4.119 1.00 96.62 98 ILE A CA 1
ATOM 769 C C . ILE A 1 98 ? 5.669 0.466 3.370 1.00 96.62 98 ILE A C 1
ATOM 771 O O . ILE A 1 98 ? 6.764 0.755 3.853 1.00 96.62 98 ILE A O 1
ATOM 775 N N . TYR A 1 99 ? 5.536 -0.140 2.202 1.00 96.19 99 TYR A N 1
ATOM 776 C CA . TYR A 1 99 ? 6.591 -0.371 1.235 1.00 96.19 99 TYR A CA 1
ATOM 777 C C . TYR A 1 99 ? 6.639 0.803 0.254 1.00 96.19 99 TYR A C 1
ATOM 779 O O . TYR A 1 99 ? 5.614 1.158 -0.317 1.00 96.19 99 TYR A O 1
ATOM 787 N N . SER A 1 100 ? 7.823 1.374 0.037 1.00 93.19 100 SER A N 1
ATOM 788 C CA . SER A 1 100 ? 8.060 2.316 -1.061 1.00 93.19 100 SER A CA 1
ATOM 789 C C . SER A 1 100 ? 8.666 1.547 -2.236 1.00 93.19 100 SER A C 1
ATOM 791 O O . SER A 1 100 ? 9.777 1.032 -2.058 1.00 93.19 100 SER A O 1
ATOM 793 N N . PRO A 1 101 ? 7.954 1.420 -3.370 1.00 90.38 101 PRO A N 1
ATOM 794 C CA . PRO A 1 101 ? 8.526 0.911 -4.613 1.00 90.38 101 PRO A CA 1
ATOM 795 C C . PRO A 1 101 ? 9.656 1.795 -5.145 1.00 90.38 101 PRO A C 1
AT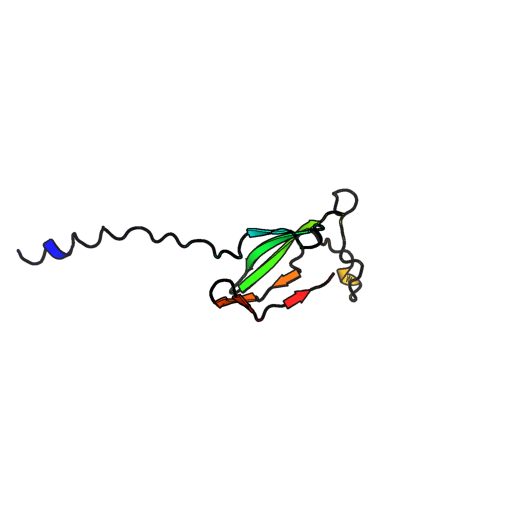OM 797 O O . PRO A 1 101 ? 9.678 3.004 -4.809 1.00 90.38 101 PRO A O 1
#

Secondary structure (DSSP, 8-state):
--SSSSSGGGG-------PPPTT-EEEE-TTSSEEEEEEEETTEEEEEEEEETT--SSS--B-TT-SSGGGTTSBSTT-EEEEEEEEEETTEEES-EE---

pLDDT: mean 89.86, std 13.6, range [49.62, 98.31]

Foldseek 3Di:
DPPPVVVVPPPPDDDDDDDDQPLAAWDADPVNFWIKGWDDDDQKIWIATQDGNPADPVDFDFCLVDPDPVRRHDGRHRDTFKMPWDDPDRVDTDDIDGHDD

Sequence (101 aa):
MKTLFALLLLLLVPPAYASADPVVGYWETEDHDAVIEFLPCEDSFCGRFVWLKEDSAENPSLDDLNTNVDKRGRPLCGLTFLGGFEKEDEGVYKSGWIYSP